Protein AF-A0A6B3I4J4-F1 (afdb_monomer_lite)

Sequence (126 aa):
KPGAVVLLEGPPGIGRRSAATMLLVGASVPGSRIEELPTVREEEPLDPSPDDRYLLDLSSIGDNDYPAAQRTLMSYCALVEKSGARLVAVSPSGLEWMLDAELAPLVVHLERAGGRAVFSRHLRVR

Secondary structure (DSSP, 8-state):
-TT-EEEEE--TTS-HHHHHHHHHHHTPPTTPPEEEEPSS--SSPP---TT-EEEEE-TT--TTTHHHHHHHHHHHHHHHHHH--EEEEEPPTT-GGG--TTTGGGEEEPP---HHHHHHHH----

pLDDT: mean 90.11, std 9.86, range [50.72, 98.56]

Radius of gyration: 15.32 Å; chains: 1; bounding box: 40×45×31 Å

Structure (mmCIF, N/CA/C/O backbone):
data_AF-A0A6B3I4J4-F1
#
_entry.id   AF-A0A6B3I4J4-F1
#
loop_
_atom_site.group_PDB
_atom_site.id
_atom_site.type_symbol
_atom_site.label_atom_id
_atom_site.label_alt_id
_atom_site.label_comp_id
_atom_site.label_asym_id
_atom_site.label_entity_id
_atom_site.label_seq_id
_atom_site.pdbx_PDB_ins_code
_atom_site.Cartn_x
_atom_site.Cartn_y
_atom_site.Cartn_z
_atom_site.occupancy
_atom_site.B_iso_or_equiv
_atom_site.auth_seq_id
_atom_site.auth_comp_id
_atom_site.auth_asym_id
_atom_site.auth_atom_id
_atom_site.pdbx_PDB_model_num
ATOM 1 N N . LYS A 1 1 ? -4.350 -8.203 10.448 1.00 87.94 1 LYS A N 1
ATOM 2 C CA . LYS A 1 1 ? -4.333 -7.872 11.899 1.00 87.94 1 LYS A CA 1
ATOM 3 C C . LYS A 1 1 ? -4.589 -6.367 12.032 1.00 87.94 1 LYS A C 1
ATOM 5 O O . LYS A 1 1 ? -4.401 -5.697 11.021 1.00 87.94 1 LYS A O 1
ATOM 10 N N . PRO A 1 2 ? -5.084 -5.839 13.165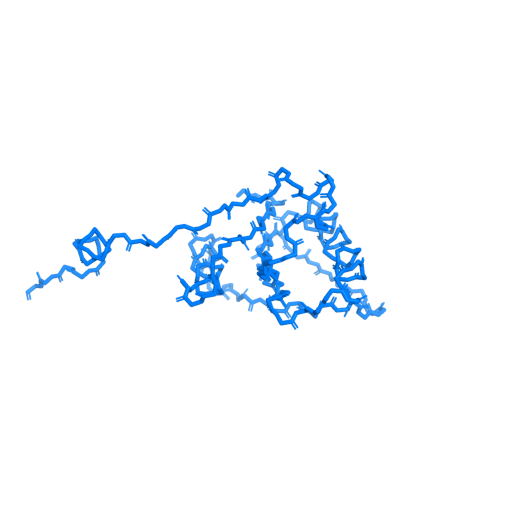 1.00 92.19 2 PRO A N 1
ATOM 11 C CA . PRO A 1 2 ? -5.126 -4.388 13.382 1.00 92.19 2 PRO A CA 1
ATOM 12 C C . PRO A 1 2 ? -3.728 -3.776 13.229 1.00 92.19 2 PRO A C 1
ATOM 14 O O . PRO A 1 2 ? -2.757 -4.425 13.619 1.00 92.19 2 PRO A O 1
ATOM 17 N N . GLY A 1 3 ? -3.636 -2.601 12.608 1.00 95.38 3 GLY A N 1
ATOM 18 C CA . GLY A 1 3 ? -2.380 -1.883 12.361 1.00 95.38 3 GLY A CA 1
ATOM 19 C C . GLY A 1 3 ? -1.470 -2.531 11.318 1.00 95.38 3 GLY A C 1
ATOM 20 O O . GLY A 1 3 ? -0.301 -2.183 11.217 1.00 95.38 3 GLY A O 1
ATOM 21 N N . ALA A 1 4 ? -1.967 -3.519 10.567 1.00 96.06 4 ALA A N 1
ATOM 22 C CA . ALA A 1 4 ? -1.143 -4.239 9.606 1.00 96.06 4 ALA A CA 1
ATOM 23 C C . ALA A 1 4 ? -0.911 -3.416 8.336 1.00 96.06 4 ALA A C 1
ATOM 25 O O . ALA A 1 4 ? -1.864 -2.932 7.717 1.00 96.06 4 ALA A O 1
ATOM 26 N N . VAL A 1 5 ? 0.352 -3.381 7.918 1.00 98.00 5 VAL A N 1
ATOM 27 C CA . VAL A 1 5 ? 0.799 -2.836 6.639 1.00 98.00 5 VAL A CA 1
ATOM 28 C C . VAL A 1 5 ? 1.433 -3.950 5.814 1.00 98.00 5 VAL A C 1
ATOM 30 O O . VAL A 1 5 ? 2.161 -4.786 6.347 1.00 98.00 5 VAL A O 1
ATOM 33 N N . VAL A 1 6 ? 1.142 -3.973 4.516 1.00 97.62 6 VAL A N 1
ATOM 34 C CA . VAL A 1 6 ? 1.774 -4.880 3.551 1.00 97.62 6 VAL A CA 1
ATOM 35 C C . VAL A 1 6 ? 2.184 -4.087 2.317 1.00 97.62 6 VAL A C 1
ATOM 37 O O . VAL A 1 6 ? 1.370 -3.339 1.780 1.00 97.62 6 VAL A O 1
ATOM 40 N N . LEU A 1 7 ? 3.411 -4.287 1.839 1.00 98.06 7 LEU A N 1
ATOM 41 C CA . LEU A 1 7 ? 3.897 -3.757 0.568 1.00 98.06 7 LEU A CA 1
ATOM 42 C C . LEU A 1 7 ? 3.944 -4.887 -0.464 1.00 98.06 7 LEU A C 1
ATOM 44 O O . LEU A 1 7 ? 4.658 -5.869 -0.293 1.00 98.06 7 LEU A O 1
ATOM 48 N N . LEU A 1 8 ? 3.157 -4.777 -1.530 1.00 97.38 8 LEU A N 1
ATOM 49 C CA . LEU A 1 8 ? 3.087 -5.789 -2.577 1.00 97.38 8 LEU A CA 1
ATOM 50 C C . LEU A 1 8 ? 4.082 -5.498 -3.690 1.00 97.38 8 LEU A C 1
ATOM 52 O O . LEU A 1 8 ? 4.030 -4.447 -4.334 1.00 97.38 8 LEU A O 1
ATOM 56 N N . GLU A 1 9 ? 4.909 -6.495 -3.973 1.00 95.19 9 GLU A N 1
ATOM 57 C CA . GLU A 1 9 ? 5.874 -6.484 -5.066 1.00 95.19 9 GLU A CA 1
ATOM 58 C C . GLU A 1 9 ? 5.575 -7.569 -6.093 1.00 95.19 9 GLU A C 1
ATOM 60 O O . GLU A 1 9 ? 4.805 -8.495 -5.851 1.00 95.19 9 GLU A O 1
ATOM 65 N N . GLY A 1 10 ? 6.177 -7.437 -7.270 1.00 91.94 10 GLY A N 1
ATOM 66 C CA . GLY A 1 10 ? 6.101 -8.428 -8.335 1.00 91.94 10 GLY A CA 1
ATOM 67 C C . GLY A 1 10 ? 6.102 -7.790 -9.725 1.00 91.94 10 GLY A C 1
ATOM 68 O O . GLY A 1 10 ? 5.947 -6.570 -9.853 1.00 91.94 10 GLY A O 1
ATOM 69 N N . PRO A 1 11 ? 6.254 -8.596 -10.789 1.00 89.56 11 PRO A N 1
ATOM 70 C CA . PRO A 1 11 ? 6.317 -8.078 -12.150 1.00 89.56 11 PRO A CA 1
ATOM 71 C C . PRO A 1 11 ? 5.061 -7.292 -12.579 1.00 89.56 11 PRO A C 1
ATOM 73 O O . PRO A 1 11 ? 3.952 -7.553 -12.096 1.00 89.56 11 PRO A O 1
ATOM 76 N N . PRO A 1 12 ? 5.176 -6.367 -13.549 1.00 87.75 12 PRO A N 1
ATOM 77 C CA . PRO A 1 12 ? 4.015 -5.758 -14.191 1.00 87.75 12 PRO A CA 1
ATOM 78 C C . PRO A 1 12 ? 3.035 -6.804 -14.749 1.00 87.75 12 PRO A C 1
ATOM 80 O O . PRO A 1 12 ? 3.430 -7.851 -15.257 1.00 87.75 12 PRO A O 1
ATOM 83 N N . GLY A 1 13 ? 1.731 -6.521 -14.667 1.00 87.06 13 GLY A N 1
ATOM 84 C CA . GLY A 1 13 ? 0.687 -7.358 -15.277 1.00 87.06 13 GLY A CA 1
ATOM 85 C C . GLY A 1 13 ? 0.247 -8.599 -14.485 1.00 87.06 13 GLY A C 1
ATOM 86 O O . GLY A 1 13 ? -0.676 -9.282 -14.920 1.00 87.06 13 GLY A O 1
ATOM 87 N N . ILE A 1 14 ? 0.817 -8.885 -13.308 1.00 89.94 14 ILE A N 1
ATOM 88 C CA . ILE A 1 14 ? 0.380 -10.027 -12.471 1.00 89.94 14 ILE A CA 1
ATOM 89 C C . ILE A 1 14 ? -0.867 -9.738 -11.615 1.00 89.94 14 ILE A C 1
ATOM 91 O O . ILE A 1 14 ? -1.328 -10.608 -10.883 1.00 89.94 14 ILE A O 1
ATOM 95 N N . GLY A 1 15 ? -1.397 -8.512 -11.676 1.00 91.81 15 GLY A N 1
ATOM 96 C CA . GLY A 1 15 ? -2.564 -8.095 -10.895 1.00 91.81 15 GLY A CA 1
ATOM 97 C C . GLY A 1 15 ? -2.252 -7.611 -9.475 1.00 91.81 15 GLY A C 1
ATOM 98 O O . GLY A 1 15 ? -3.085 -7.792 -8.594 1.00 91.81 15 GLY A O 1
ATOM 99 N N . ARG A 1 16 ? -1.092 -6.974 -9.236 1.00 94.62 16 ARG A N 1
ATOM 100 C CA . ARG A 1 16 ? -0.684 -6.445 -7.912 1.00 94.62 16 ARG A CA 1
ATOM 101 C C . ARG A 1 16 ? -1.760 -5.578 -7.248 1.00 94.62 16 ARG A C 1
ATOM 103 O O . ARG A 1 16 ? -2.148 -5.848 -6.117 1.00 94.62 16 ARG A O 1
ATOM 110 N N . ARG A 1 17 ? -2.311 -4.601 -7.981 1.00 95.12 17 ARG A N 1
ATOM 111 C CA . ARG A 1 17 ? -3.407 -3.746 -7.493 1.00 95.12 17 ARG A CA 1
ATOM 112 C C . ARG A 1 17 ? -4.661 -4.554 -7.155 1.00 95.12 17 ARG A C 1
ATOM 114 O O . ARG A 1 17 ? -5.246 -4.365 -6.097 1.00 95.12 17 ARG A O 1
ATOM 121 N N . SER A 1 18 ? -5.043 -5.510 -8.002 1.00 94.69 18 SER A N 1
ATOM 122 C CA . SER A 1 18 ? -6.180 -6.395 -7.719 1.00 94.69 18 SER A CA 1
ATOM 123 C C . SER A 1 18 ? -5.942 -7.255 -6.476 1.00 94.69 18 SER A C 1
ATOM 125 O O . SER A 1 18 ? -6.851 -7.413 -5.666 1.00 94.69 18 SER A O 1
ATOM 127 N N . ALA A 1 19 ? -4.727 -7.776 -6.286 1.00 94.62 19 ALA A N 1
ATOM 128 C CA . ALA A 1 19 ? -4.351 -8.506 -5.080 1.00 94.62 19 ALA A CA 1
ATOM 129 C C . ALA A 1 19 ? -4.439 -7.609 -3.835 1.00 94.62 19 ALA A C 1
ATOM 131 O O . ALA A 1 19 ? -5.000 -8.041 -2.830 1.00 94.62 19 ALA A O 1
ATOM 132 N N . ALA A 1 20 ? -3.989 -6.352 -3.925 1.00 96.50 20 ALA A N 1
ATOM 133 C CA . ALA A 1 20 ? -4.126 -5.367 -2.853 1.00 96.50 20 ALA A CA 1
ATOM 134 C C . ALA A 1 20 ? -5.588 -5.170 -2.447 1.00 96.50 20 ALA A C 1
ATOM 136 O O . ALA A 1 20 ? -5.947 -5.328 -1.279 1.00 96.50 20 ALA A O 1
ATOM 137 N N . THR A 1 21 ? -6.457 -4.919 -3.430 1.00 95.44 21 THR A N 1
ATOM 138 C CA . THR A 1 21 ? -7.896 -4.777 -3.199 1.00 95.44 21 THR A CA 1
ATOM 139 C C . THR A 1 21 ? -8.483 -6.040 -2.572 1.00 95.44 21 THR A C 1
ATOM 141 O O . THR A 1 21 ? -9.235 -5.946 -1.608 1.00 95.44 21 THR A O 1
ATOM 144 N N . MET A 1 22 ? -8.133 -7.231 -3.066 1.00 92.94 22 MET A N 1
ATOM 145 C CA . MET A 1 22 ? -8.668 -8.491 -2.537 1.00 92.94 22 MET A CA 1
ATOM 146 C C . MET A 1 22 ? -8.194 -8.799 -1.114 1.00 92.94 22 MET A C 1
ATOM 148 O O . MET A 1 22 ? -8.981 -9.318 -0.322 1.00 92.94 22 MET A O 1
ATOM 152 N N . LEU A 1 23 ? -6.954 -8.452 -0.757 1.00 93.19 23 LEU A N 1
ATOM 153 C CA . LEU A 1 23 ? -6.459 -8.566 0.618 1.00 93.19 23 LEU A CA 1
ATOM 154 C C . LEU A 1 23 ? -7.260 -7.671 1.570 1.00 93.19 23 LEU A C 1
ATOM 156 O O . LEU A 1 23 ? -7.683 -8.125 2.634 1.00 93.19 23 LEU A O 1
ATOM 160 N N . LEU A 1 24 ? -7.528 -6.428 1.163 1.00 94.56 24 LEU A N 1
ATOM 161 C CA . LEU A 1 24 ? -8.336 -5.492 1.945 1.00 94.56 24 LEU A CA 1
ATOM 162 C C . LEU A 1 24 ? -9.803 -5.942 2.035 1.00 94.56 24 LEU A C 1
ATOM 164 O O . LEU A 1 24 ? -10.377 -5.916 3.125 1.00 94.56 24 LEU A O 1
ATOM 168 N N . VAL A 1 25 ? -10.393 -6.439 0.939 1.00 91.69 25 VAL A N 1
ATOM 169 C CA . VAL A 1 25 ? -11.746 -7.031 0.926 1.00 91.69 25 VAL A CA 1
ATOM 170 C C . VAL A 1 25 ? -11.833 -8.213 1.892 1.00 91.69 25 VAL A C 1
ATOM 172 O O . VAL A 1 25 ? -12.760 -8.281 2.694 1.00 91.69 25 VAL A O 1
ATOM 175 N N . GLY A 1 26 ? -10.850 -9.116 1.883 1.00 87.88 26 GLY A N 1
ATOM 176 C CA . GLY A 1 26 ? -10.809 -10.261 2.797 1.00 87.88 26 GLY A CA 1
ATOM 177 C C . GLY A 1 26 ? -10.684 -9.876 4.275 1.00 87.88 26 GLY A C 1
ATO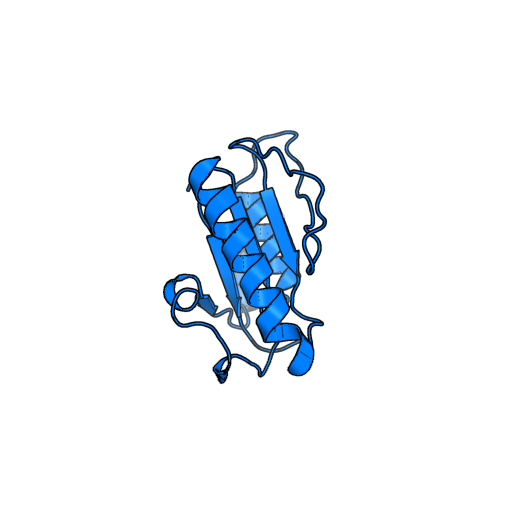M 178 O O . GLY A 1 26 ? -11.075 -10.652 5.143 1.00 87.88 26 GLY A O 1
ATOM 179 N N . ALA A 1 27 ? -10.179 -8.676 4.566 1.00 84.88 27 ALA A N 1
ATOM 180 C CA . ALA A 1 27 ? -10.109 -8.113 5.910 1.00 84.88 27 ALA A CA 1
ATOM 181 C C . ALA A 1 27 ? -11.313 -7.217 6.263 1.00 84.88 27 ALA A C 1
ATOM 183 O O . ALA A 1 27 ? -11.299 -6.578 7.310 1.00 84.88 27 ALA A O 1
ATOM 184 N N . SER A 1 28 ? -12.325 -7.104 5.403 1.00 80.69 28 SER A N 1
ATOM 185 C CA . SER A 1 28 ? -13.421 -6.143 5.576 1.00 80.69 28 SER A CA 1
ATOM 186 C C . SER A 1 28 ? -14.531 -6.653 6.494 1.00 80.69 28 SER A C 1
ATOM 188 O O . SER A 1 28 ? -14.878 -7.833 6.471 1.00 80.69 28 SER A O 1
ATOM 190 N N . VAL A 1 29 ? -15.155 -5.733 7.233 1.00 77.31 29 VAL A N 1
ATOM 191 C CA . VAL A 1 29 ? -16.468 -5.941 7.869 1.00 77.31 29 VAL A CA 1
ATOM 192 C C . VAL A 1 29 ? -17.591 -5.453 6.934 1.00 77.31 29 VAL A C 1
ATOM 194 O O . VAL A 1 29 ? -17.330 -4.636 6.042 1.00 77.31 29 VAL A O 1
ATOM 197 N N . PRO A 1 30 ? -18.843 -5.929 7.069 1.00 77.75 30 PRO A N 1
ATOM 198 C CA . PRO A 1 30 ? -19.945 -5.467 6.224 1.00 77.75 30 PRO A CA 1
ATOM 199 C C . PRO A 1 30 ? -20.101 -3.936 6.247 1.00 77.75 30 PRO A C 1
ATOM 201 O O . PRO A 1 30 ? -20.085 -3.327 7.309 1.00 77.75 30 PRO A O 1
ATOM 204 N N . GLY A 1 31 ? -20.246 -3.313 5.071 1.00 73.75 31 GLY A N 1
ATOM 205 C CA . GLY A 1 31 ? -20.442 -1.859 4.923 1.00 73.75 31 GLY A CA 1
ATOM 206 C C . GLY A 1 31 ? -19.165 -1.013 4.890 1.00 73.75 31 GLY A C 1
ATOM 207 O O . GLY A 1 31 ? -19.226 0.171 4.568 1.00 73.75 31 GLY A O 1
ATOM 208 N N . SER A 1 32 ? -18.007 -1.609 5.159 1.00 82.44 32 SER A N 1
ATOM 209 C CA . SER A 1 32 ? -16.745 -0.883 5.252 1.00 82.44 32 SER A CA 1
ATOM 210 C C . SER A 1 32 ? -16.104 -0.698 3.855 1.00 82.44 32 SER A C 1
ATOM 212 O O . SER A 1 32 ? -16.031 -1.640 3.061 1.00 82.44 32 SER A O 1
ATOM 214 N N . ARG A 1 33 ? -15.645 0.519 3.512 1.00 87.25 33 ARG A N 1
ATOM 215 C CA . ARG A 1 33 ? -15.093 0.871 2.178 1.00 87.25 33 ARG A CA 1
ATOM 216 C C . ARG A 1 33 ? -13.566 0.852 2.139 1.00 87.25 33 ARG A C 1
ATOM 218 O O . ARG A 1 33 ? -12.937 0.992 3.178 1.00 87.25 33 ARG A O 1
ATOM 225 N N . ILE A 1 34 ? -12.990 0.645 0.958 1.00 95.12 34 ILE A N 1
ATOM 226 C CA . ILE A 1 34 ? -11.551 0.832 0.740 1.00 95.12 34 ILE A CA 1
ATOM 227 C C . ILE A 1 34 ? -11.354 2.261 0.247 1.00 95.12 34 ILE A C 1
ATOM 229 O O . ILE A 1 34 ? -12.003 2.655 -0.723 1.00 95.12 34 ILE A O 1
ATOM 233 N N . GLU A 1 35 ? -10.482 3.004 0.913 1.00 95.44 35 GLU A N 1
ATOM 234 C CA . GLU A 1 35 ? -10.072 4.347 0.518 1.00 95.44 35 GLU A CA 1
ATOM 235 C C . GLU A 1 35 ? -8.699 4.288 -0.154 1.00 95.44 35 GLU A C 1
ATOM 237 O O . GLU A 1 35 ? -7.800 3.576 0.297 1.00 95.44 35 GLU A O 1
ATOM 242 N N . GLU A 1 36 ? -8.542 5.004 -1.262 1.00 96.50 36 GLU A N 1
ATOM 243 C CA . GLU A 1 36 ? -7.260 5.128 -1.945 1.00 96.50 36 GLU A CA 1
ATOM 244 C C . GLU A 1 36 ? -6.560 6.398 -1.477 1.00 96.50 36 GLU A C 1
ATOM 246 O O . GLU A 1 36 ? -7.109 7.492 -1.587 1.00 96.50 36 GLU A O 1
ATOM 251 N N . LEU A 1 37 ? -5.356 6.231 -0.937 1.00 96.44 37 LEU A N 1
ATOM 252 C CA . LEU A 1 37 ? -4.546 7.324 -0.428 1.00 96.44 37 LEU A CA 1
ATOM 253 C C . LEU A 1 37 ? -3.700 7.933 -1.548 1.00 96.44 37 LEU A C 1
ATOM 255 O O . LEU A 1 37 ? -3.201 7.202 -2.413 1.00 96.44 37 LEU A O 1
ATOM 259 N N . PRO A 1 38 ? -3.477 9.254 -1.517 1.00 94.75 38 PRO A N 1
ATOM 260 C CA . PRO A 1 38 ? -2.600 9.904 -2.471 1.00 94.75 38 PRO A CA 1
ATOM 261 C C . PRO A 1 38 ? -1.136 9.496 -2.238 1.00 94.75 38 PRO A C 1
ATOM 263 O O . PRO A 1 38 ? -0.691 9.268 -1.112 1.00 94.75 38 PRO A O 1
ATOM 266 N N . THR A 1 39 ? -0.356 9.443 -3.318 1.00 93.31 39 THR A N 1
ATOM 267 C CA . THR A 1 39 ? 1.084 9.119 -3.275 1.00 93.31 39 THR A CA 1
ATOM 268 C C . THR A 1 39 ? 1.929 10.227 -2.653 1.00 93.31 39 THR A C 1
ATOM 270 O O . THR A 1 39 ? 3.055 9.982 -2.224 1.00 93.31 39 THR A O 1
ATOM 273 N N . VAL A 1 40 ? 1.372 11.437 -2.599 1.00 88.50 40 VAL A N 1
ATOM 274 C CA . VAL A 1 40 ? 1.902 12.597 -1.890 1.00 88.50 40 VAL A CA 1
ATOM 275 C C . VAL A 1 40 ? 0.851 13.000 -0.871 1.00 88.50 40 VAL A C 1
ATOM 277 O O . VAL A 1 40 ? -0.283 13.303 -1.229 1.00 88.50 40 VAL A O 1
ATOM 280 N N . ARG A 1 41 ? 1.216 12.970 0.408 1.00 80.38 41 ARG A N 1
ATOM 281 C CA . ARG A 1 41 ? 0.290 13.310 1.485 1.00 80.38 41 ARG A CA 1
ATOM 282 C C . ARG A 1 41 ? 0.049 14.818 1.516 1.00 80.38 41 ARG A C 1
ATOM 284 O O . ARG A 1 41 ? 1.003 15.587 1.598 1.00 80.38 41 ARG A O 1
ATOM 291 N N . GLU A 1 42 ? -1.218 15.208 1.480 1.00 78.38 42 GLU A N 1
ATOM 292 C CA . GLU A 1 42 ? -1.648 16.588 1.701 1.00 78.38 42 GLU A CA 1
ATOM 293 C C . GLU A 1 42 ? -1.547 16.968 3.188 1.00 78.38 42 GLU A C 1
ATOM 295 O O . GLU A 1 42 ? -1.456 16.105 4.065 1.00 78.38 42 GLU A O 1
ATOM 300 N N . GLU A 1 43 ? -1.545 18.269 3.480 1.00 68.44 43 GLU A N 1
ATOM 301 C CA . GLU A 1 43 ? -1.448 18.785 4.853 1.00 68.44 43 GLU A 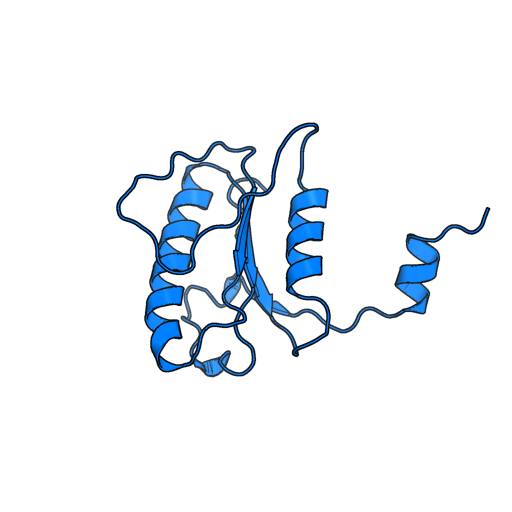CA 1
ATOM 302 C C . GLU A 1 43 ? -2.709 18.512 5.688 1.00 68.44 43 GLU A C 1
ATOM 304 O O . GLU A 1 43 ? -2.661 18.595 6.918 1.00 68.44 43 GLU A O 1
ATOM 309 N N . GLU A 1 44 ? -3.828 18.155 5.049 1.00 75.50 44 GLU A N 1
ATOM 310 C CA . GLU A 1 44 ? -5.053 17.826 5.766 1.00 75.50 44 GLU A CA 1
ATOM 311 C C . GLU A 1 44 ? -4.879 16.559 6.627 1.00 75.50 44 GLU A C 1
ATOM 313 O O . GLU A 1 44 ? -4.384 15.519 6.169 1.00 75.50 44 GLU A O 1
ATOM 318 N N . PRO A 1 45 ? -5.265 16.621 7.913 1.00 74.75 45 PRO A N 1
ATOM 319 C CA . PRO A 1 45 ? -5.117 15.493 8.811 1.00 74.75 45 PRO A CA 1
ATOM 320 C C . PRO A 1 45 ? -6.121 14.390 8.460 1.00 74.75 45 PRO A C 1
ATOM 322 O O . PRO A 1 45 ? -7.330 14.569 8.560 1.00 74.75 45 PRO A O 1
ATOM 325 N N . LEU A 1 46 ? -5.595 13.216 8.113 1.00 85.75 46 LEU A N 1
ATOM 326 C CA . LEU A 1 46 ? -6.364 11.975 8.055 1.00 85.75 46 LEU A CA 1
ATOM 327 C C . LEU A 1 46 ? -6.699 11.519 9.490 1.00 85.75 46 LEU A C 1
ATOM 329 O O . LEU A 1 46 ? -5.785 11.427 10.317 1.00 85.75 46 LEU A O 1
ATOM 333 N N . ASP A 1 47 ? -7.966 11.193 9.764 1.00 88.69 47 ASP A N 1
ATOM 334 C CA . ASP A 1 47 ? -8.452 10.683 11.061 1.00 88.69 47 ASP A CA 1
ATOM 335 C C . ASP A 1 47 ? -8.958 9.227 10.942 1.00 88.69 47 ASP A C 1
ATOM 337 O O . ASP A 1 47 ? -10.161 8.989 10.829 1.00 88.69 47 ASP A O 1
ATOM 341 N N . PRO A 1 48 ? -8.044 8.240 10.873 1.00 91.94 48 PRO A N 1
ATOM 342 C CA . PRO A 1 48 ? -8.395 6.847 10.617 1.00 91.94 48 PRO A CA 1
ATOM 343 C C . PRO A 1 48 ? -8.995 6.127 11.827 1.00 91.94 48 PRO A C 1
ATOM 345 O O . PRO A 1 48 ? -8.486 6.190 12.949 1.00 91.94 48 PRO A O 1
ATOM 348 N N . SER A 1 49 ? -10.008 5.317 11.541 1.00 92.06 49 SER A N 1
ATOM 349 C CA . SER A 1 49 ? -10.646 4.348 12.429 1.00 92.06 49 SER A CA 1
ATOM 350 C C . SER A 1 49 ? -10.026 2.944 12.282 1.00 92.06 49 SER A C 1
ATOM 352 O O . SER A 1 49 ? -9.546 2.585 11.204 1.00 92.06 49 SER A O 1
ATOM 354 N N . PRO A 1 50 ? -10.080 2.074 13.313 1.00 92.50 50 PRO A N 1
ATOM 355 C CA . PRO A 1 50 ? -9.558 0.703 13.235 1.00 92.50 50 PRO A CA 1
ATOM 356 C C . PRO A 1 50 ? -10.128 -0.172 12.101 1.00 92.50 50 PRO A C 1
ATOM 358 O O . PRO A 1 50 ? -9.492 -1.147 11.687 1.00 92.50 50 PRO A O 1
ATOM 361 N N . ASP A 1 51 ? -11.332 0.142 11.614 1.00 92.00 51 ASP A N 1
ATOM 362 C CA . ASP A 1 51 ? -12.005 -0.595 10.534 1.00 92.00 51 ASP A CA 1
ATOM 363 C C . ASP A 1 51 ? -11.686 -0.051 9.126 1.00 92.00 51 ASP A C 1
ATOM 365 O O . ASP A 1 51 ? -12.063 -0.661 8.104 1.00 92.00 51 ASP A O 1
ATOM 369 N N . ASP A 1 52 ? -10.955 1.065 9.063 1.00 94.25 52 ASP A N 1
ATOM 370 C CA . ASP A 1 52 ? -10.546 1.685 7.813 1.00 94.25 52 ASP A CA 1
ATOM 371 C C . ASP A 1 52 ? -9.471 0.863 7.107 1.00 94.25 52 ASP A C 1
ATOM 373 O O . ASP A 1 52 ? -8.640 0.158 7.696 1.00 94.25 52 ASP A O 1
ATOM 377 N N . ARG A 1 53 ? -9.552 0.906 5.780 1.00 95.50 53 ARG A N 1
ATOM 378 C CA . ARG A 1 53 ? -8.767 0.083 4.867 1.00 95.50 53 ARG A CA 1
ATOM 379 C C . ARG A 1 53 ? -8.272 0.967 3.744 1.00 95.50 53 ARG A C 1
ATOM 381 O O . ARG A 1 53 ? -9.063 1.437 2.930 1.00 95.50 53 ARG A O 1
ATOM 388 N N . TYR A 1 54 ? -6.964 1.123 3.698 1.00 97.31 54 TYR A N 1
ATOM 389 C CA . TYR A 1 54 ? -6.285 2.018 2.789 1.00 97.31 54 TYR A CA 1
ATOM 390 C C . TYR A 1 54 ? -5.524 1.247 1.720 1.00 97.31 54 TYR A C 1
ATOM 392 O O . TYR A 1 54 ? -4.860 0.244 1.998 1.00 97.31 54 TYR A O 1
ATOM 400 N N . LEU A 1 55 ? -5.617 1.740 0.492 1.00 98.06 55 LEU A N 1
ATOM 401 C CA . LEU A 1 55 ? -4.785 1.343 -0.632 1.00 98.06 55 LEU A CA 1
ATOM 402 C C . LEU A 1 55 ? -3.854 2.507 -0.974 1.00 98.06 55 LEU A C 1
ATOM 404 O O . LEU A 1 55 ? -4.334 3.609 -1.204 1.00 98.06 55 LEU A O 1
ATOM 408 N N . LEU A 1 56 ? -2.550 2.258 -1.056 1.00 98.19 56 LEU A N 1
ATOM 409 C CA . LEU A 1 56 ? -1.589 3.215 -1.606 1.00 98.19 56 LEU A CA 1
ATOM 410 C C . LEU A 1 56 ? -0.969 2.626 -2.871 1.00 98.19 56 LEU A C 1
ATOM 412 O O . LEU A 1 56 ? -0.202 1.666 -2.799 1.00 98.19 56 LEU A O 1
ATOM 416 N N . ASP A 1 57 ? -1.294 3.173 -4.037 1.00 97.31 57 ASP A N 1
ATOM 417 C CA . ASP A 1 57 ? -0.738 2.680 -5.295 1.00 97.31 57 ASP A CA 1
ATOM 418 C C . ASP A 1 57 ? 0.466 3.516 -5.737 1.00 97.31 57 ASP A C 1
ATOM 420 O O . ASP A 1 57 ? 0.316 4.616 -6.259 1.00 97.31 57 ASP A O 1
ATOM 424 N N . LEU A 1 58 ? 1.673 2.979 -5.539 1.00 97.06 58 LEU A N 1
ATOM 425 C CA . LEU A 1 58 ? 2.922 3.588 -6.003 1.00 97.06 58 LEU A CA 1
ATOM 426 C C . LEU A 1 58 ? 3.376 3.007 -7.350 1.00 97.06 58 LEU A C 1
ATOM 428 O O . LEU A 1 58 ? 4.483 3.293 -7.798 1.00 97.06 58 LEU A O 1
ATOM 432 N N . SER A 1 59 ? 2.562 2.177 -8.012 1.00 95.06 59 SER A N 1
ATOM 433 C CA . SER A 1 59 ? 2.998 1.416 -9.190 1.00 95.06 59 SER A CA 1
ATOM 434 C C . SER A 1 59 ? 3.368 2.273 -10.402 1.00 95.06 59 SER A C 1
ATOM 436 O O . SER A 1 59 ? 4.096 1.790 -11.270 1.00 95.06 59 SER A O 1
ATOM 438 N N . SER A 1 60 ? 2.894 3.521 -10.458 1.00 94.12 60 SER A N 1
ATOM 439 C CA . SER A 1 60 ? 3.214 4.500 -11.503 1.00 94.12 60 SER A CA 1
ATOM 440 C C . SER A 1 60 ? 4.323 5.485 -11.118 1.00 94.12 60 SER A C 1
ATOM 442 O O . SER A 1 60 ? 4.629 6.374 -11.910 1.00 94.12 60 SER A O 1
ATOM 444 N N . ILE A 1 61 ? 4.891 5.379 -9.913 1.00 96.00 61 ILE A N 1
ATOM 445 C CA . ILE A 1 61 ? 5.927 6.294 -9.427 1.00 96.00 61 ILE A CA 1
ATOM 446 C C . ILE A 1 61 ? 7.267 5.977 -10.097 1.00 96.00 61 ILE A C 1
ATOM 448 O O . ILE A 1 61 ? 7.691 4.822 -10.150 1.00 96.00 61 ILE A O 1
ATOM 452 N N . GLY A 1 62 ? 7.919 7.019 -10.616 1.00 96.06 62 GLY A N 1
ATOM 453 C CA . GLY A 1 62 ? 9.258 6.942 -11.194 1.00 96.06 62 GLY A CA 1
ATOM 454 C C . GLY A 1 62 ? 10.366 7.001 -10.142 1.00 96.06 62 GLY A C 1
ATOM 455 O O . GLY A 1 62 ? 10.140 7.364 -8.989 1.00 96.06 62 GLY A O 1
ATOM 456 N N . ASP A 1 63 ? 11.585 6.687 -10.569 1.00 96.25 63 ASP A N 1
ATOM 457 C CA . ASP A 1 63 ? 12.809 6.712 -9.761 1.00 96.25 63 ASP A CA 1
ATOM 458 C C . ASP A 1 63 ? 13.025 8.038 -9.013 1.00 96.25 63 ASP A C 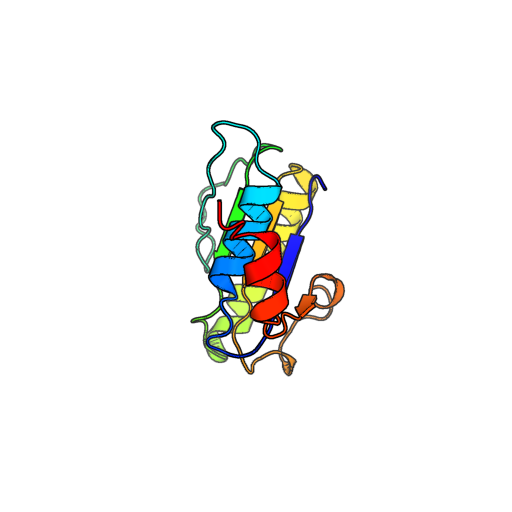1
ATOM 460 O O . ASP A 1 63 ? 13.290 8.028 -7.812 1.00 96.25 63 ASP A O 1
ATOM 464 N N . ASN A 1 64 ? 12.847 9.176 -9.687 1.00 96.69 64 ASN A N 1
ATOM 465 C CA . ASN A 1 64 ? 13.052 10.502 -9.095 1.00 96.69 64 ASN A CA 1
ATOM 466 C C . ASN A 1 64 ? 12.080 10.812 -7.945 1.00 96.69 64 ASN A C 1
ATOM 468 O O . ASN A 1 64 ? 12.459 11.460 -6.968 1.00 96.69 64 ASN A O 1
ATOM 472 N N . ASP A 1 65 ? 10.841 10.330 -8.041 1.00 96.38 65 ASP A N 1
ATOM 473 C CA . ASP A 1 65 ? 9.777 10.622 -7.075 1.00 96.38 65 ASP A CA 1
ATOM 474 C C . ASP A 1 65 ? 9.683 9.560 -5.970 1.00 96.38 65 ASP A C 1
ATOM 476 O O . ASP A 1 65 ? 9.101 9.797 -4.905 1.00 96.38 65 ASP A O 1
ATOM 480 N N . TYR A 1 66 ? 10.285 8.386 -6.184 1.00 95.81 66 TYR A N 1
ATOM 481 C CA . TYR A 1 66 ? 10.168 7.253 -5.274 1.00 95.81 66 TYR A CA 1
ATOM 482 C C . TYR A 1 66 ? 10.674 7.539 -3.850 1.00 95.81 66 TYR A C 1
ATOM 484 O O . TYR A 1 66 ? 9.967 7.186 -2.906 1.00 95.81 66 TYR A O 1
ATOM 492 N N . PRO A 1 67 ? 11.797 8.250 -3.620 1.00 95.62 67 PRO A N 1
ATOM 493 C CA . PRO A 1 67 ? 12.211 8.621 -2.263 1.00 95.62 67 PRO A CA 1
ATOM 494 C C . PRO A 1 67 ? 11.189 9.494 -1.516 1.00 95.62 67 PRO A C 1
ATOM 496 O O . PRO A 1 67 ? 11.051 9.402 -0.295 1.00 95.62 67 PRO A O 1
ATOM 499 N N . ALA A 1 68 ? 10.456 10.364 -2.218 1.00 95.44 68 ALA A N 1
ATOM 500 C CA . ALA A 1 68 ? 9.388 11.151 -1.605 1.00 95.44 68 ALA A CA 1
ATOM 501 C C . ALA A 1 68 ? 8.169 10.273 -1.288 1.00 95.44 68 ALA A C 1
ATOM 503 O O . ALA A 1 68 ? 7.665 10.317 -0.165 1.00 95.44 68 ALA A O 1
ATOM 504 N N . ALA A 1 69 ? 7.771 9.414 -2.227 1.00 96.56 69 ALA A N 1
ATOM 505 C CA . ALA A 1 69 ? 6.679 8.465 -2.034 1.00 96.56 69 ALA A CA 1
ATOM 506 C C . ALA A 1 69 ? 6.936 7.489 -0.869 1.00 96.56 69 ALA A C 1
ATOM 508 O O . ALA A 1 69 ? 6.022 7.193 -0.102 1.00 96.56 69 ALA A O 1
ATOM 509 N N . GLN A 1 70 ? 8.180 7.036 -0.674 1.00 96.62 70 GLN A N 1
ATOM 510 C CA . GLN A 1 70 ? 8.556 6.187 0.462 1.00 96.62 70 GLN A CA 1
ATOM 511 C C . GLN A 1 70 ? 8.391 6.907 1.807 1.00 96.62 70 GLN A C 1
ATOM 513 O O . GLN A 1 70 ? 7.859 6.328 2.753 1.00 96.62 70 GLN A O 1
ATOM 518 N N . ARG A 1 71 ? 8.751 8.197 1.894 1.00 96.06 71 ARG A N 1
ATOM 519 C CA . ARG A 1 71 ? 8.499 9.013 3.100 1.00 96.06 71 ARG A CA 1
ATOM 520 C C . ARG A 1 71 ? 7.008 9.166 3.392 1.00 96.06 71 ARG A C 1
ATOM 522 O O . ARG A 1 71 ? 6.588 9.098 4.550 1.00 96.06 71 ARG A O 1
ATOM 529 N N . THR A 1 72 ? 6.198 9.336 2.350 1.00 96.31 72 THR A N 1
ATOM 530 C CA . THR A 1 72 ? 4.738 9.337 2.473 1.00 96.31 72 THR A CA 1
ATOM 531 C C . THR A 1 72 ? 4.211 7.983 2.959 1.00 96.31 72 THR A C 1
ATOM 533 O O . THR A 1 72 ? 3.436 7.956 3.915 1.00 96.31 72 THR A O 1
ATOM 536 N N . LEU A 1 73 ? 4.686 6.866 2.397 1.00 97.38 73 LEU A N 1
ATOM 537 C CA . LEU A 1 73 ? 4.340 5.517 2.853 1.00 97.38 73 LEU A CA 1
ATOM 538 C C . LEU A 1 73 ? 4.688 5.314 4.334 1.00 97.38 73 LEU A C 1
ATOM 540 O O . LEU A 1 73 ? 3.807 4.935 5.098 1.00 97.38 73 LEU A O 1
ATOM 544 N N . MET A 1 74 ? 5.905 5.647 4.774 1.00 97.06 74 MET A N 1
ATOM 545 C CA . MET A 1 74 ? 6.301 5.544 6.190 1.00 97.06 74 MET A CA 1
ATOM 546 C C . MET A 1 74 ? 5.385 6.360 7.115 1.00 97.06 74 MET A C 1
ATOM 548 O O . MET A 1 74 ? 4.987 5.894 8.184 1.00 97.06 74 MET A O 1
ATOM 552 N N . SER A 1 75 ? 4.973 7.552 6.674 1.00 95.44 75 SER A N 1
ATOM 553 C CA . SER A 1 75 ? 4.031 8.394 7.422 1.00 95.44 75 SER A CA 1
ATOM 554 C C . SER A 1 75 ? 2.643 7.753 7.551 1.00 95.44 75 SER A C 1
ATOM 556 O O . SER A 1 75 ? 1.974 7.925 8.572 1.00 95.44 75 SER A O 1
ATOM 558 N N . TYR A 1 76 ? 2.192 7.020 6.529 1.00 96.62 76 TYR A N 1
ATOM 559 C CA . TYR A 1 76 ? 0.957 6.241 6.598 1.00 96.62 76 TYR A CA 1
ATOM 560 C C . TYR A 1 76 ? 1.113 4.970 7.434 1.00 96.62 76 TYR A C 1
ATOM 562 O O . TYR A 1 76 ? 0.190 4.651 8.180 1.00 96.62 76 TYR A O 1
ATOM 570 N N . CYS A 1 77 ? 2.265 4.292 7.393 1.00 96.31 77 CYS A N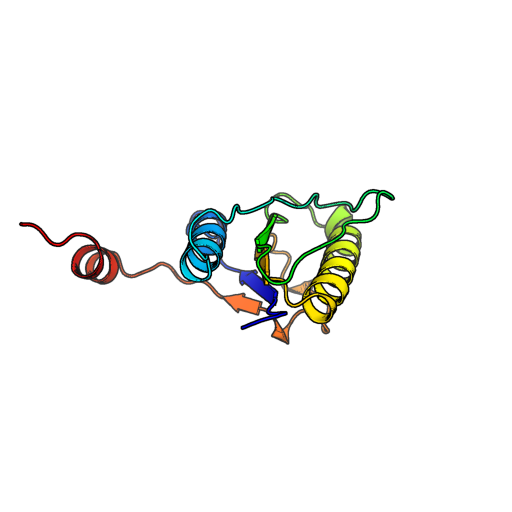 1
ATOM 571 C CA . CYS A 1 77 ? 2.548 3.145 8.258 1.00 96.31 77 CYS A CA 1
ATOM 572 C C . CYS A 1 77 ? 2.378 3.520 9.733 1.00 96.31 77 CYS A C 1
ATOM 574 O O . CYS A 1 77 ? 1.572 2.908 10.430 1.00 96.31 77 CYS A O 1
AT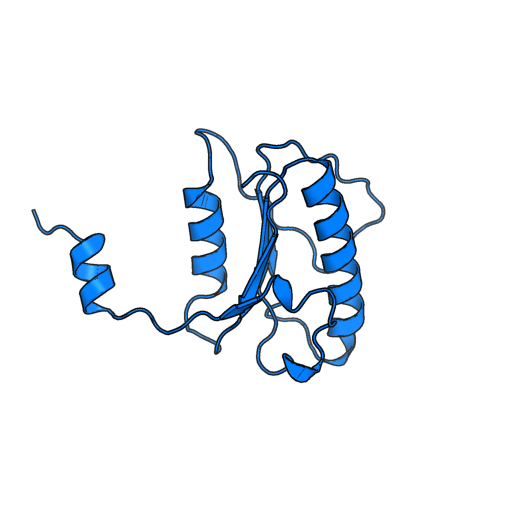OM 576 N N . ALA A 1 78 ? 3.035 4.597 10.176 1.00 95.50 78 ALA A N 1
ATOM 577 C CA . ALA A 1 78 ? 2.944 5.069 11.558 1.00 95.50 78 ALA A CA 1
ATOM 578 C C . ALA A 1 78 ? 1.501 5.415 11.975 1.00 95.50 78 ALA A C 1
ATOM 580 O O . ALA A 1 78 ? 1.069 5.140 13.096 1.00 95.50 78 ALA A O 1
ATOM 581 N N . LEU A 1 79 ? 0.731 6.011 11.062 1.00 95.00 79 LEU A N 1
ATOM 582 C CA . LEU A 1 79 ? -0.663 6.367 11.304 1.00 95.00 79 LEU A CA 1
ATOM 583 C C . LEU A 1 79 ? -1.564 5.123 11.437 1.00 95.00 79 LEU A C 1
ATOM 585 O O . LEU A 1 79 ? -2.421 5.053 12.321 1.00 95.00 79 LEU A O 1
ATOM 589 N N . VAL A 1 80 ? -1.366 4.140 10.563 1.00 95.56 80 VAL A N 1
ATOM 590 C CA . VAL A 1 80 ? -2.125 2.885 10.514 1.00 95.56 80 VAL A CA 1
ATOM 591 C C . VAL A 1 80 ? -1.820 2.016 11.729 1.00 95.56 80 VAL A C 1
ATOM 593 O O . VAL A 1 80 ? -2.741 1.509 12.366 1.00 95.56 80 VAL A O 1
ATOM 596 N N . GLU A 1 81 ? -0.548 1.908 12.110 1.00 95.81 81 GLU A N 1
ATOM 597 C CA . GLU A 1 81 ? -0.123 1.202 13.320 1.00 95.81 81 GLU A CA 1
ATOM 598 C C . GLU A 1 81 ? -0.774 1.788 14.576 1.00 95.81 81 GLU A C 1
ATOM 600 O O . GLU A 1 81 ? -1.285 1.044 15.413 1.00 95.81 81 GLU A O 1
ATOM 605 N N . LYS A 1 82 ? -0.820 3.123 14.681 1.00 96.06 82 LYS A N 1
ATOM 606 C CA . LYS A 1 82 ? -1.424 3.821 15.823 1.00 96.06 82 LYS A CA 1
ATOM 607 C C . LYS A 1 82 ? -2.948 3.674 15.884 1.00 96.06 82 LYS A C 1
ATOM 609 O O . LYS A 1 82 ? -3.496 3.521 16.973 1.00 96.06 82 LYS A O 1
ATOM 614 N N . SER A 1 83 ? -3.631 3.766 14.745 1.00 95.50 83 SER A N 1
ATOM 615 C CA . SER A 1 83 ? -5.103 3.723 14.668 1.00 95.50 83 SER A CA 1
ATOM 616 C C . SER A 1 83 ? -5.675 2.308 14.664 1.00 95.50 83 SER A C 1
ATOM 618 O O . SER A 1 83 ? -6.850 2.114 14.956 1.00 95.50 83 SER A O 1
ATOM 620 N N . GLY A 1 84 ? -4.867 1.302 14.330 1.00 95.38 84 GLY A N 1
ATOM 621 C CA . GLY A 1 84 ? -5.340 -0.065 14.144 1.00 95.38 84 GLY A CA 1
ATOM 622 C C . GLY A 1 84 ? -5.972 -0.322 12.773 1.00 95.38 84 GLY A C 1
ATOM 623 O O . GLY A 1 84 ? -6.384 -1.462 12.527 1.00 95.38 84 GLY A O 1
ATOM 624 N N . ALA A 1 85 ? -5.991 0.679 11.884 1.00 95.81 85 ALA A N 1
ATOM 625 C CA . ALA A 1 85 ? -6.427 0.556 10.496 1.00 95.81 85 ALA A CA 1
ATOM 626 C C . ALA A 1 85 ? -5.570 -0.464 9.719 1.00 95.81 85 ALA A C 1
ATOM 628 O O . ALA A 1 85 ? -4.668 -1.119 10.258 1.00 95.81 85 ALA A O 1
ATOM 629 N N . ARG A 1 86 ? -5.848 -0.640 8.426 1.00 97.00 86 ARG A N 1
ATOM 630 C CA . ARG A 1 86 ? -5.081 -1.545 7.552 1.00 97.00 86 ARG A CA 1
ATOM 631 C C . ARG A 1 86 ? -4.642 -0.832 6.291 1.00 97.00 86 ARG A C 1
ATOM 633 O O . ARG A 1 86 ? -5.440 -0.125 5.687 1.00 97.00 86 ARG A O 1
ATOM 640 N N . LEU A 1 87 ? -3.412 -1.087 5.861 1.00 98.06 87 LEU A N 1
ATOM 641 C CA . LEU A 1 87 ? -2.851 -0.528 4.636 1.00 98.06 87 LEU A CA 1
ATOM 642 C C . LEU A 1 87 ? -2.264 -1.632 3.767 1.00 98.06 87 LEU A C 1
ATOM 644 O O . LEU A 1 87 ? -1.513 -2.487 4.239 1.00 98.06 87 LEU A O 1
ATOM 648 N N . VAL A 1 88 ? -2.578 -1.583 2.479 1.00 98.56 88 VAL A N 1
ATOM 649 C CA . VAL A 1 88 ? -1.811 -2.299 1.466 1.00 98.56 88 VAL A CA 1
ATOM 650 C C . VAL A 1 88 ? -1.242 -1.285 0.487 1.00 98.56 88 VAL A C 1
ATOM 652 O O . VAL A 1 88 ? -1.985 -0.511 -0.111 1.00 98.56 88 VAL A O 1
ATOM 655 N N . ALA A 1 89 ? 0.074 -1.300 0.324 1.00 98.31 89 ALA A N 1
ATOM 656 C CA . ALA A 1 89 ? 0.780 -0.504 -0.660 1.00 98.31 89 ALA A CA 1
ATOM 657 C C . ALA A 1 89 ? 1.183 -1.375 -1.858 1.00 98.31 89 ALA A C 1
ATOM 659 O O . ALA A 1 89 ? 1.476 -2.559 -1.701 1.00 98.31 89 ALA A O 1
ATOM 660 N N . VAL A 1 90 ? 1.206 -0.805 -3.059 1.00 98.06 90 VAL A N 1
ATOM 661 C CA . VAL A 1 90 ? 1.716 -1.464 -4.270 1.00 98.06 90 VAL A CA 1
ATOM 662 C C . VAL A 1 90 ? 3.010 -0.779 -4.676 1.00 98.06 90 VAL A C 1
ATOM 664 O O . VAL A 1 90 ? 2.991 0.407 -4.982 1.00 98.06 90 VAL A O 1
ATOM 667 N N . SER A 1 91 ? 4.119 -1.518 -4.688 1.00 95.88 91 SER A N 1
ATOM 668 C CA . SER A 1 91 ? 5.437 -0.975 -5.033 1.00 95.88 91 SER A CA 1
ATOM 669 C C . SER A 1 91 ? 5.567 -0.712 -6.544 1.00 95.88 91 SER A C 1
ATOM 671 O O . SER A 1 91 ? 4.993 -1.468 -7.345 1.00 95.88 91 SER A O 1
ATOM 673 N N . PRO A 1 92 ? 6.330 0.304 -6.988 1.00 95.31 92 PRO A N 1
ATOM 674 C CA . PRO A 1 92 ? 6.787 0.382 -8.375 1.00 95.31 92 PRO A CA 1
ATOM 675 C C . PRO A 1 92 ? 7.613 -0.856 -8.748 1.00 95.31 92 PRO A C 1
ATOM 677 O O . PRO A 1 92 ? 8.246 -1.488 -7.910 1.00 95.31 92 PRO A O 1
ATOM 680 N N . SER A 1 93 ? 7.569 -1.251 -10.020 1.00 92.00 93 SER A N 1
ATOM 681 C CA . SER A 1 93 ? 8.391 -2.363 -10.522 1.00 92.00 93 SER A CA 1
ATOM 682 C C . SER A 1 93 ? 9.769 -1.871 -10.954 1.00 92.00 93 SER A C 1
ATOM 684 O O . SER A 1 93 ? 9.836 -0.879 -11.678 1.00 92.00 93 SER A O 1
ATOM 686 N N . GLY A 1 94 ? 10.832 -2.604 -10.621 1.00 91.50 94 GLY A N 1
ATOM 687 C CA . GLY A 1 94 ? 12.200 -2.294 -11.057 1.00 91.50 94 GLY A CA 1
ATOM 688 C C . GLY A 1 94 ? 12.950 -1.296 -10.167 1.00 91.50 94 GLY A C 1
ATOM 689 O O . GLY A 1 94 ? 14.076 -0.920 -10.498 1.00 91.50 94 GLY A O 1
ATOM 690 N N . LEU A 1 95 ? 12.341 -0.859 -9.059 1.00 94.94 95 LEU A N 1
ATOM 691 C CA . LEU A 1 95 ? 12.940 0.048 -8.072 1.00 94.94 95 LEU A CA 1
ATOM 692 C C . LEU A 1 95 ? 13.184 -0.640 -6.718 1.00 94.94 95 LEU A C 1
ATOM 694 O O . LEU A 1 95 ? 13.393 0.030 -5.713 1.00 94.94 95 LEU A O 1
ATOM 698 N N . GLU A 1 96 ? 13.188 -1.973 -6.679 1.00 92.81 96 GLU A N 1
ATOM 699 C CA . GLU A 1 96 ? 13.327 -2.771 -5.451 1.00 92.81 96 GLU A CA 1
ATOM 700 C C . GLU A 1 96 ? 14.650 -2.472 -4.721 1.00 92.81 96 GLU A C 1
ATOM 702 O O . GLU A 1 96 ? 14.726 -2.486 -3.498 1.00 92.81 96 GLU A O 1
ATOM 707 N N . TRP A 1 97 ? 15.698 -2.129 -5.473 1.00 94.19 97 TRP A N 1
ATOM 708 C CA . TRP A 1 97 ? 17.012 -1.751 -4.943 1.00 94.19 97 TRP A CA 1
ATOM 709 C C . TRP A 1 97 ? 17.032 -0.380 -4.244 1.00 94.19 97 TRP A C 1
ATOM 711 O O . TRP A 1 97 ? 17.986 -0.084 -3.527 1.00 94.19 97 TRP A O 1
ATOM 721 N N . MET A 1 98 ? 16.011 0.457 -4.461 1.00 96.50 98 MET A N 1
ATOM 722 C CA . MET A 1 98 ? 15.848 1.766 -3.817 1.00 96.50 98 MET A CA 1
ATOM 723 C C . MET A 1 98 ? 14.986 1.700 -2.553 1.00 96.50 98 MET A C 1
ATOM 725 O O . MET A 1 98 ? 14.763 2.738 -1.926 1.00 96.50 98 MET A O 1
ATOM 729 N N . LEU A 1 99 ? 14.443 0.525 -2.222 1.00 96.62 99 LEU A N 1
ATOM 730 C CA . LEU A 1 99 ? 13.542 0.365 -1.092 1.00 96.62 99 LEU A CA 1
ATOM 731 C C . LEU A 1 99 ? 14.278 0.638 0.224 1.00 96.62 99 LEU A C 1
ATOM 733 O O . LEU A 1 99 ? 15.352 0.091 0.484 1.00 96.62 99 LEU A O 1
ATOM 737 N N . ASP A 1 100 ? 13.670 1.466 1.065 1.00 96.62 100 ASP A N 1
ATOM 738 C CA . ASP A 1 100 ? 14.155 1.757 2.403 1.00 96.62 100 ASP A CA 1
ATOM 739 C C . ASP A 1 100 ? 14.182 0.475 3.250 1.00 96.62 100 ASP A C 1
ATOM 741 O O . ASP A 1 100 ? 13.251 -0.340 3.232 1.00 96.62 100 ASP A O 1
ATOM 745 N N . ALA A 1 101 ? 15.258 0.293 4.013 1.00 96.12 101 ALA A N 1
ATOM 746 C CA . ALA A 1 101 ? 15.457 -0.884 4.847 1.00 96.12 101 ALA A CA 1
ATOM 747 C C . ALA A 1 101 ? 14.355 -1.052 5.908 1.00 96.12 101 ALA A C 1
ATOM 749 O O . ALA A 1 101 ? 14.058 -2.186 6.286 1.00 96.12 101 ALA A O 1
ATOM 750 N N . GLU A 1 102 ? 13.721 0.037 6.358 1.00 95.44 102 GLU A N 1
ATOM 751 C CA . GLU A 1 102 ? 12.592 -0.023 7.295 1.00 95.44 102 GLU A CA 1
ATOM 752 C C . GLU A 1 102 ? 11.320 -0.601 6.653 1.00 95.44 102 GLU A C 1
ATOM 754 O O . GLU A 1 102 ? 10.487 -1.188 7.345 1.00 95.44 102 GLU A O 1
ATOM 759 N N . LEU A 1 103 ? 11.177 -0.493 5.328 1.00 96.62 103 LEU A N 1
ATOM 760 C CA . LEU A 1 103 ? 10.027 -1.008 4.580 1.00 96.62 103 LEU A CA 1
ATOM 761 C C . LEU A 1 103 ? 10.224 -2.452 4.102 1.00 96.62 103 LEU A C 1
ATOM 763 O O . LEU A 1 103 ? 9.239 -3.157 3.878 1.00 96.62 103 LEU A O 1
ATOM 767 N N . ALA A 1 104 ? 11.470 -2.919 3.983 1.00 96.00 104 ALA A N 1
ATOM 768 C CA . ALA A 1 104 ? 11.791 -4.270 3.520 1.00 96.00 104 ALA A CA 1
ATOM 769 C C . ALA A 1 104 ? 11.052 -5.401 4.278 1.00 96.00 104 ALA A C 1
ATOM 771 O O . ALA A 1 104 ? 10.575 -6.331 3.623 1.00 96.00 104 ALA A O 1
ATOM 772 N N . PRO A 1 105 ? 10.856 -5.349 5.614 1.00 96.50 105 PRO A N 1
ATOM 773 C CA . PRO A 1 105 ? 10.098 -6.375 6.338 1.00 96.50 105 PRO A CA 1
ATOM 774 C C . PRO A 1 105 ? 8.606 -6.445 5.976 1.00 96.50 105 PRO A C 1
ATOM 776 O O . PRO A 1 105 ? 7.951 -7.439 6.291 1.00 96.50 105 PRO A O 1
ATOM 779 N N . LEU A 1 106 ? 8.054 -5.402 5.347 1.00 96.81 106 LEU A N 1
ATOM 780 C CA . LEU A 1 106 ? 6.645 -5.324 4.947 1.00 96.81 106 LEU A CA 1
ATOM 781 C C . LEU A 1 106 ? 6.394 -5.936 3.562 1.00 96.81 106 LEU A C 1
ATOM 783 O O . LEU A 1 106 ? 5.235 -6.089 3.162 1.00 96.81 106 LEU A O 1
ATOM 787 N N . VAL A 1 107 ? 7.462 -6.260 2.827 1.00 97.00 107 VAL A N 1
ATOM 788 C CA . VAL A 1 107 ? 7.385 -6.746 1.451 1.00 97.00 107 VAL A CA 1
ATOM 789 C C . VAL A 1 107 ? 6.796 -8.149 1.399 1.00 97.00 107 VAL A C 1
ATOM 791 O O . VAL A 1 107 ? 7.263 -9.090 2.041 1.00 97.00 107 VAL A O 1
ATOM 794 N N . VAL A 1 108 ? 5.791 -8.301 0.546 1.00 95.94 108 VAL A N 1
ATOM 795 C CA . VAL A 1 108 ? 5.255 -9.587 0.119 1.00 95.94 108 VAL A CA 1
ATOM 796 C C . VAL A 1 108 ? 5.379 -9.664 -1.395 1.00 95.94 108 VAL A C 1
ATOM 798 O O . VAL A 1 108 ? 4.712 -8.933 -2.132 1.00 95.94 108 VAL A O 1
ATOM 801 N N . HIS A 1 109 ? 6.230 -10.577 -1.860 1.00 93.75 109 HIS A N 1
ATOM 802 C CA . HIS A 1 109 ? 6.408 -10.821 -3.283 1.00 93.75 109 HIS A CA 1
ATOM 803 C C . HIS A 1 109 ? 5.238 -11.639 -3.833 1.00 93.75 109 HIS A C 1
ATOM 805 O O . HIS A 1 109 ? 4.934 -12.733 -3.351 1.00 93.75 109 HIS A O 1
ATOM 811 N N . LEU A 1 110 ? 4.567 -11.100 -4.845 1.00 91.06 110 LEU A N 1
ATOM 812 C CA . LEU A 1 110 ? 3.497 -11.781 -5.548 1.00 91.06 110 LEU A CA 1
ATOM 813 C C . LEU A 1 110 ? 4.053 -12.537 -6.746 1.00 91.06 110 LEU A C 1
ATOM 815 O O . LEU A 1 110 ? 4.698 -11.978 -7.631 1.00 91.06 110 LEU A O 1
ATOM 819 N N . GLU A 1 111 ? 3.687 -13.807 -6.818 1.00 84.75 111 GLU A N 1
ATOM 820 C CA . GLU A 1 111 ? 3.948 -14.651 -7.971 1.00 84.75 111 GLU A CA 1
ATOM 821 C C . GLU A 1 111 ? 2.680 -14.843 -8.802 1.00 84.75 111 GLU A C 1
ATOM 823 O O . GLU A 1 111 ? 1.547 -14.647 -8.343 1.00 84.75 111 GLU A O 1
ATOM 828 N N . ARG A 1 112 ? 2.855 -15.266 -10.056 1.00 78.44 112 ARG A N 1
ATOM 829 C CA . ARG A 1 112 ? 1.722 -15.606 -10.914 1.00 78.44 112 ARG A CA 1
ATOM 830 C C . ARG A 1 112 ? 0.966 -16.785 -10.303 1.00 78.44 112 ARG A C 1
ATOM 832 O O . ARG A 1 112 ? 1.462 -17.908 -10.277 1.00 78.44 112 ARG A O 1
ATOM 839 N N . ALA A 1 113 ? -0.272 -16.541 -9.881 1.00 70.38 113 ALA A N 1
ATOM 840 C CA . ALA A 1 113 ? -1.122 -17.595 -9.352 1.00 70.38 113 ALA A CA 1
ATOM 841 C C . ALA A 1 113 ? -1.336 -18.703 -10.399 1.00 70.38 113 ALA A C 1
ATOM 843 O O . ALA A 1 113 ? -1.649 -18.439 -11.565 1.00 70.38 113 ALA A O 1
ATOM 844 N N . GLY A 1 114 ? -1.205 -19.963 -9.979 1.00 75.81 114 GLY A N 1
ATOM 845 C CA . GLY A 1 114 ? -1.498 -21.107 -10.837 1.00 75.81 114 GLY A CA 1
ATOM 846 C C . GLY A 1 114 ? -2.969 -21.097 -11.255 1.00 75.81 114 GLY A C 1
ATOM 847 O O . GLY A 1 114 ? -3.851 -21.339 -10.431 1.00 75.81 114 GLY A O 1
ATOM 848 N N . GLY A 1 115 ? -3.253 -20.847 -12.538 1.00 71.75 115 GLY A N 1
ATOM 849 C CA . GLY A 1 115 ? -4.624 -20.638 -13.028 1.00 71.75 115 GLY A CA 1
ATOM 850 C C . GLY A 1 115 ? -5.590 -21.783 -12.694 1.00 71.75 115 GLY A C 1
ATOM 851 O O . GLY A 1 115 ? -6.730 -21.539 -12.310 1.00 71.75 115 GLY A O 1
ATOM 852 N N . ARG A 1 116 ? -5.112 -23.037 -12.728 1.00 74.00 116 ARG A N 1
ATOM 853 C CA . ARG A 1 116 ? -5.897 -24.225 -12.338 1.00 74.00 116 ARG A CA 1
ATOM 854 C C . ARG A 1 116 ? -6.282 -24.223 -10.855 1.00 74.00 116 ARG A C 1
ATOM 856 O O . ARG A 1 116 ? -7.396 -24.622 -10.521 1.00 74.00 116 ARG A O 1
ATOM 863 N N . ALA A 1 117 ? -5.392 -23.765 -9.975 1.00 72.00 117 ALA A N 1
ATOM 864 C CA . ALA A 1 117 ? -5.658 -23.684 -8.540 1.00 72.00 117 ALA A CA 1
ATOM 865 C C . ALA A 1 117 ? -6.698 -22.597 -8.228 1.00 72.00 117 ALA A C 1
ATOM 867 O O . ALA A 1 117 ? -7.631 -22.837 -7.462 1.00 72.00 117 ALA A O 1
ATOM 868 N N . VAL A 1 118 ? -6.590 -21.430 -8.876 1.00 71.38 118 VAL A N 1
ATOM 869 C CA . VAL A 1 118 ? -7.567 -20.336 -8.729 1.00 71.38 118 VAL A CA 1
ATOM 870 C C . VAL A 1 118 ? -8.940 -20.755 -9.256 1.00 71.38 118 VAL A C 1
ATOM 872 O O . VAL A 1 118 ? -9.935 -20.587 -8.549 1.00 71.38 118 VAL A O 1
ATOM 875 N N . PHE A 1 119 ? -8.988 -21.360 -10.449 1.00 72.56 119 PHE A N 1
ATOM 876 C CA . PHE A 1 119 ? -10.223 -21.863 -11.056 1.00 72.56 119 PHE A CA 1
ATOM 877 C C . PHE A 1 119 ? -10.939 -22.848 -10.125 1.00 72.56 119 PHE A C 1
ATOM 879 O O . PHE A 1 119 ? -12.097 -22.642 -9.784 1.00 72.56 119 PHE A O 1
ATOM 886 N N . SER A 1 120 ? -10.222 -23.852 -9.615 1.00 75.12 120 SER A N 1
ATOM 887 C CA . SER A 1 120 ? -10.802 -24.887 -8.743 1.00 75.12 120 SER A CA 1
ATOM 888 C C . SER A 1 120 ? -11.333 -24.335 -7.412 1.00 75.12 120 SER A C 1
ATOM 890 O O . SER A 1 120 ? -12.277 -24.877 -6.842 1.00 75.12 120 SER A O 1
ATOM 892 N N . ARG A 1 121 ? -10.722 -23.261 -6.896 1.00 71.00 121 ARG A N 1
ATOM 893 C CA . ARG A 1 121 ? -11.067 -22.668 -5.597 1.00 71.00 121 ARG A CA 1
ATOM 894 C C . ARG A 1 121 ? -12.252 -21.704 -5.673 1.00 71.00 121 ARG A C 1
ATOM 896 O O . ARG A 1 121 ? -13.038 -21.656 -4.729 1.00 71.00 121 ARG A O 1
ATOM 903 N N . HIS A 1 122 ? -12.366 -20.935 -6.755 1.00 71.75 122 HIS A N 1
ATOM 904 C CA . HIS A 1 122 ? -13.318 -19.819 -6.850 1.00 71.75 122 HIS A CA 1
ATOM 905 C C . HIS A 1 122 ? -14.423 -20.014 -7.890 1.00 71.75 122 HIS A C 1
ATOM 907 O O . HIS A 1 122 ? -15.486 -19.416 -7.755 1.00 71.75 122 HIS A O 1
ATOM 913 N N . LEU A 1 123 ? -14.216 -20.875 -8.886 1.00 65.12 123 LEU A N 1
ATOM 914 C CA . LEU A 1 123 ? -15.232 -21.259 -9.860 1.00 65.12 123 LEU A CA 1
ATOM 915 C C . LEU A 1 123 ? -15.641 -22.703 -9.580 1.00 65.12 123 LEU A C 1
ATOM 917 O O . LEU A 1 123 ? -15.197 -23.648 -10.227 1.00 65.12 123 LEU A O 1
ATOM 921 N N . ARG A 1 124 ? -16.511 -22.880 -8.580 1.00 65.06 124 ARG A N 1
ATOM 922 C CA . ARG A 1 124 ? -17.282 -24.121 -8.478 1.00 65.06 124 ARG A CA 1
ATOM 923 C C . ARG A 1 124 ? -18.289 -24.110 -9.621 1.00 65.06 124 ARG A C 1
ATOM 925 O O . ARG A 1 124 ? -19.271 -23.376 -9.557 1.00 65.06 124 ARG A O 1
ATOM 932 N N . VAL A 1 125 ? -18.024 -24.900 -10.659 1.00 53.28 125 VAL A N 1
ATOM 933 C CA . VAL A 1 125 ? -19.047 -25.265 -11.642 1.00 53.28 125 VAL A CA 1
ATOM 934 C C . VAL A 1 125 ? -20.152 -25.971 -10.855 1.00 53.28 125 VAL A C 1
ATOM 936 O O . VAL A 1 125 ? -19.890 -26.981 -10.199 1.00 53.28 125 VAL A O 1
ATOM 939 N N . ARG A 1 126 ? -21.342 -25.374 -10.824 1.00 50.72 126 ARG A N 1
ATOM 940 C CA . ARG A 1 126 ? -22.572 -26.081 -10.471 1.00 50.72 126 ARG A CA 1
ATOM 941 C C . ARG A 1 126 ? -23.206 -26.590 -11.749 1.00 50.72 126 ARG A C 1
ATOM 943 O O . ARG A 1 126 ? -23.144 -25.836 -12.745 1.00 50.72 126 ARG A O 1
#

Foldseek 3Di:
DFLAEAEEDEDPPLCRVVVLVVVLVVLADPPADEAEAELADDPDDDDDALRYHYEYECQPPDPVCVVRSLVVVVVVSVVRNVRRHYYYYYHHYPCPVVHDPVCVVRYDYDDRPDPVVCCVPPPDDD